Protein AF-A0A7S3FL44-F1 (afdb_monomer_lite)

Radius of gyration: 15.48 Å; chains: 1; bounding box: 36×47×41 Å

Organism: NCBI:txid1461544

pLDDT: mean 87.3, std 10.07, range [41.44, 96.25]

Structure (mmCIF, N/CA/C/O backbone):
data_AF-A0A7S3FL44-F1
#
_entry.id   AF-A0A7S3FL44-F1
#
loop_
_atom_site.group_PDB
_atom_site.id
_atom_site.type_symbol
_atom_site.label_atom_id
_atom_site.label_alt_id
_atom_site.label_comp_id
_atom_site.label_asym_id
_atom_site.label_entity_id
_atom_site.label_seq_id
_atom_site.pdbx_PDB_ins_code
_atom_site.Cartn_x
_atom_site.Cartn_y
_atom_site.Cartn_z
_atom_site.occupancy
_atom_site.B_iso_or_equiv
_atom_site.auth_seq_id
_atom_site.auth_comp_id
_atom_site.auth_asym_id
_atom_site.auth_atom_id
_atom_site.pdbx_PDB_model_num
ATOM 1 N N . GLY A 1 1 ? 0.516 -35.952 -2.192 1.00 41.44 1 GLY A N 1
ATOM 2 C CA . GLY A 1 1 ? 1.419 -35.165 -1.335 1.00 41.44 1 GLY A CA 1
ATOM 3 C C . GLY A 1 1 ? 1.086 -33.709 -1.530 1.00 41.44 1 GLY A C 1
ATOM 4 O O . GLY A 1 1 ? 1.246 -33.225 -2.640 1.00 41.44 1 GLY A O 1
ATOM 5 N N . GLY A 1 2 ? 0.513 -33.056 -0.520 1.00 51.16 2 GLY A N 1
ATOM 6 C CA . GLY A 1 2 ? 0.106 -31.654 -0.616 1.00 51.16 2 GLY A CA 1
ATOM 7 C C . GLY A 1 2 ? 1.324 -30.748 -0.503 1.00 51.16 2 GLY A C 1
ATOM 8 O O . GLY A 1 2 ? 1.844 -30.567 0.592 1.00 51.16 2 GLY A O 1
ATOM 9 N N . GLY A 1 3 ? 1.800 -30.218 -1.628 1.00 62.91 3 GLY A N 1
ATOM 10 C CA . GLY A 1 3 ? 2.783 -29.141 -1.615 1.00 62.91 3 GLY A CA 1
ATOM 11 C C . GLY A 1 3 ? 2.121 -27.881 -1.068 1.00 62.91 3 GLY A C 1
ATOM 12 O O . GLY A 1 3 ? 1.177 -27.376 -1.671 1.00 62.91 3 GLY A O 1
ATOM 13 N N . GLY A 1 4 ? 2.571 -27.403 0.091 1.00 73.81 4 GLY A N 1
ATOM 14 C CA . GLY A 1 4 ? 2.187 -26.080 0.576 1.00 73.81 4 GLY A CA 1
ATOM 15 C C . GLY A 1 4 ? 2.690 -24.997 -0.382 1.00 73.81 4 GLY A C 1
ATOM 16 O O . GLY A 1 4 ? 3.753 -25.141 -0.983 1.00 73.81 4 GLY A O 1
ATOM 17 N N . ILE A 1 5 ? 1.926 -23.916 -0.534 1.00 78.69 5 ILE A N 1
ATOM 18 C CA . ILE A 1 5 ? 2.357 -22.737 -1.291 1.00 78.69 5 ILE A CA 1
ATOM 19 C C . ILE A 1 5 ? 3.152 -21.841 -0.336 1.00 78.69 5 ILE A C 1
ATOM 21 O O . ILE A 1 5 ? 2.605 -21.353 0.653 1.00 78.69 5 ILE A O 1
ATOM 25 N N . LEU A 1 6 ? 4.437 -21.624 -0.625 1.00 80.44 6 LEU A N 1
ATOM 26 C CA . LEU A 1 6 ? 5.259 -20.644 0.083 1.00 80.44 6 LEU A CA 1
ATOM 27 C C . LEU A 1 6 ? 4.940 -19.243 -0.456 1.00 80.44 6 LEU A C 1
ATOM 29 O O . LEU A 1 6 ? 5.152 -18.972 -1.634 1.00 80.44 6 LEU A O 1
ATOM 33 N N . LEU A 1 7 ? 4.442 -18.355 0.406 1.00 73.06 7 LEU A N 1
ATOM 34 C CA . LEU A 1 7 ? 4.048 -16.983 0.042 1.00 73.06 7 LEU A CA 1
ATOM 35 C C . LEU A 1 7 ? 5.205 -15.966 0.113 1.00 73.06 7 LEU A C 1
ATOM 37 O O . LEU A 1 7 ? 4.992 -14.780 -0.125 1.00 73.06 7 LEU A O 1
ATOM 41 N N . GLY A 1 8 ? 6.420 -16.429 0.417 1.00 78.00 8 GLY A N 1
ATOM 42 C CA . GLY A 1 8 ? 7.607 -15.594 0.613 1.00 78.00 8 GLY A CA 1
ATOM 43 C C . GLY A 1 8 ? 7.830 -15.187 2.073 1.00 78.00 8 GLY A C 1
ATOM 44 O O . GLY A 1 8 ? 7.075 -15.568 2.969 1.00 78.00 8 GLY A O 1
ATOM 45 N N . PHE A 1 9 ? 8.904 -14.437 2.306 1.00 85.75 9 PHE A N 1
ATOM 46 C CA . PHE A 1 9 ? 9.323 -13.923 3.610 1.00 85.75 9 PHE A CA 1
ATOM 47 C C . PHE A 1 9 ? 9.792 -12.471 3.470 1.00 85.75 9 PHE A C 1
ATOM 49 O O . PHE A 1 9 ? 10.110 -12.017 2.373 1.00 85.75 9 PHE A O 1
ATOM 56 N N . SER A 1 10 ? 9.765 -11.722 4.572 1.00 89.06 10 SER A N 1
ATOM 57 C CA . SER A 1 10 ? 10.237 -10.336 4.575 1.00 89.06 10 SER A CA 1
ATOM 58 C C . SER A 1 10 ? 11.758 -10.305 4.643 1.00 89.06 10 SER A C 1
ATOM 60 O O . SER A 1 10 ? 12.349 -10.987 5.477 1.00 89.06 10 SER A O 1
ATOM 62 N N . GLU A 1 11 ? 12.364 -9.452 3.827 1.00 90.62 11 GLU A N 1
ATOM 63 C CA . GLU A 1 11 ? 13.803 -9.201 3.799 1.00 90.62 11 GLU A CA 1
ATOM 64 C C . GLU A 1 11 ? 14.065 -7.695 3.888 1.00 90.62 11 GLU A C 1
ATOM 66 O O . GLU A 1 11 ? 13.213 -6.877 3.521 1.00 90.62 11 GLU A O 1
ATOM 71 N N . GLU A 1 12 ? 15.240 -7.319 4.388 1.00 93.38 12 GLU A N 1
ATOM 72 C CA . GLU A 1 12 ? 15.691 -5.932 4.314 1.00 93.38 12 GLU A CA 1
ATOM 73 C C . GLU A 1 12 ? 16.129 -5.601 2.881 1.00 93.38 12 GLU A C 1
ATOM 75 O O . GLU A 1 12 ? 16.772 -6.423 2.225 1.00 93.38 12 GLU A O 1
ATOM 80 N N . PRO A 1 13 ? 15.810 -4.402 2.364 1.00 93.81 13 PRO A N 1
ATOM 81 C CA . PRO A 1 13 ? 16.255 -4.021 1.036 1.00 93.81 13 PRO A CA 1
ATOM 82 C C . PRO A 1 13 ? 17.772 -3.815 1.031 1.00 93.81 13 PRO A C 1
ATOM 84 O O . PRO A 1 13 ? 18.309 -3.126 1.896 1.00 93.81 13 PRO A O 1
ATOM 87 N N . GLU A 1 14 ? 18.448 -4.284 -0.018 1.00 94.25 14 GLU A N 1
ATOM 88 C CA . GLU A 1 14 ? 19.888 -4.054 -0.229 1.00 94.25 14 GLU A CA 1
ATOM 89 C C . GLU A 1 14 ? 20.276 -2.563 -0.162 1.00 94.25 14 GLU A C 1
ATOM 91 O O . GLU A 1 14 ? 21.394 -2.203 0.200 1.00 94.25 14 GLU A O 1
ATOM 96 N N . ALA A 1 15 ? 19.350 -1.677 -0.544 1.00 96.25 15 ALA A N 1
ATOM 97 C CA . ALA A 1 15 ? 19.485 -0.235 -0.405 1.00 96.25 15 ALA A CA 1
ATOM 98 C C . ALA A 1 15 ? 18.113 0.467 -0.407 1.00 96.25 15 ALA A C 1
ATOM 100 O O . ALA A 1 15 ? 17.214 0.046 -1.142 1.00 96.25 15 ALA A O 1
ATOM 101 N N . PRO A 1 16 ? 17.962 1.621 0.277 1.00 94.81 16 PRO A N 1
ATOM 102 C CA . PRO A 1 16 ? 16.693 2.357 0.335 1.00 94.81 16 PRO A CA 1
ATOM 103 C C . PRO A 1 16 ? 16.110 2.746 -1.031 1.00 94.81 16 PRO A C 1
ATOM 105 O O . PRO A 1 16 ? 14.893 2.826 -1.185 1.00 94.81 16 PRO A O 1
ATOM 108 N N . ARG A 1 17 ? 16.963 2.957 -2.046 1.00 95.75 17 ARG A N 1
ATOM 109 C CA . ARG A 1 17 ? 16.529 3.303 -3.411 1.00 95.75 17 ARG A CA 1
ATOM 110 C C . ARG A 1 17 ? 15.614 2.243 -4.029 1.00 95.75 17 ARG A C 1
ATOM 112 O O . ARG A 1 17 ? 14.738 2.599 -4.806 1.00 95.75 17 ARG A O 1
ATOM 119 N N . PHE A 1 18 ? 15.769 0.970 -3.656 1.00 95.50 18 PHE A N 1
ATOM 120 C CA . PHE A 1 18 ? 14.932 -0.113 -4.173 1.00 95.50 18 PHE A CA 1
ATOM 121 C C . PHE A 1 18 ? 13.488 -0.045 -3.663 1.00 95.50 18 PHE A C 1
ATOM 123 O O . PHE A 1 18 ? 12.614 -0.696 -4.220 1.00 95.50 18 PHE A O 1
ATOM 130 N N . LEU A 1 19 ? 13.202 0.794 -2.662 1.00 95.50 19 LEU A N 1
ATOM 131 C CA . LEU A 1 19 ? 11.843 1.062 -2.190 1.00 95.50 19 LEU A CA 1
ATOM 132 C C . LEU A 1 19 ? 11.122 2.164 -2.990 1.00 95.50 19 LEU A C 1
ATOM 134 O O . LEU A 1 19 ? 9.965 2.473 -2.686 1.00 95.50 19 LEU A O 1
ATOM 138 N N . LEU A 1 20 ? 11.778 2.769 -3.988 1.00 95.44 20 LEU A N 1
ATOM 139 C CA . LEU A 1 20 ? 11.188 3.797 -4.848 1.00 95.44 20 LEU A CA 1
ATOM 140 C C . LEU A 1 20 ? 10.266 3.179 -5.908 1.00 95.44 20 LEU A C 1
ATOM 142 O O . LEU A 1 20 ? 10.497 2.078 -6.400 1.00 95.44 20 LEU A O 1
ATOM 146 N N . ARG A 1 21 ? 9.239 3.934 -6.319 1.00 93.88 21 ARG A N 1
ATOM 147 C CA . ARG A 1 21 ? 8.172 3.456 -7.222 1.00 93.88 21 ARG A CA 1
ATOM 148 C C . ARG A 1 21 ? 8.659 2.833 -8.537 1.00 93.88 21 ARG A C 1
ATOM 150 O O . ARG A 1 21 ? 8.046 1.890 -9.015 1.00 93.88 21 ARG A O 1
ATOM 157 N N . HIS A 1 22 ? 9.753 3.341 -9.107 1.00 93.06 22 HIS A N 1
ATOM 158 C CA . HIS A 1 22 ? 10.283 2.885 -10.398 1.00 93.06 22 HIS A CA 1
ATOM 159 C C . HIS A 1 22 ? 11.040 1.550 -10.314 1.00 93.06 22 HIS A C 1
ATOM 161 O O . HIS A 1 22 ? 11.411 1.006 -11.346 1.00 93.06 22 HIS A O 1
ATOM 167 N N . PHE A 1 23 ? 11.244 1.019 -9.103 1.00 94.62 23 PHE A N 1
ATOM 168 C CA . PHE A 1 23 ? 11.758 -0.334 -8.868 1.00 94.62 23 PHE A CA 1
ATOM 169 C C . PHE A 1 23 ? 10.651 -1.352 -8.557 1.00 94.62 23 PHE A C 1
ATOM 171 O O . PHE A 1 23 ? 10.957 -2.505 -8.282 1.00 94.62 23 PHE A O 1
ATOM 178 N N . PHE A 1 24 ? 9.376 -0.942 -8.596 1.00 93.81 24 PHE A N 1
ATOM 179 C CA . PHE A 1 24 ? 8.209 -1.802 -8.358 1.00 93.81 24 PHE A CA 1
ATOM 180 C C . PHE A 1 24 ? 8.330 -2.709 -7.110 1.00 93.81 24 PHE A C 1
ATOM 182 O O . PHE A 1 24 ? 8.212 -3.930 -7.218 1.00 93.81 24 PHE A O 1
ATOM 189 N N . PRO A 1 25 ? 8.578 -2.149 -5.910 1.00 95.38 25 PRO A N 1
ATOM 190 C CA . PRO A 1 25 ? 8.905 -2.968 -4.752 1.00 95.38 25 PRO A CA 1
ATOM 191 C C . PRO A 1 25 ? 7.682 -3.683 -4.183 1.00 95.38 25 PRO A C 1
ATOM 193 O O . PRO A 1 25 ? 6.629 -3.067 -4.010 1.00 95.38 25 PRO A O 1
ATOM 196 N N . SER A 1 26 ? 7.864 -4.926 -3.748 1.00 94.94 26 SER A N 1
ATOM 197 C CA . SER A 1 26 ? 7.020 -5.537 -2.715 1.00 94.94 26 SER A CA 1
ATOM 198 C C . SER A 1 26 ? 7.603 -5.186 -1.345 1.00 94.94 26 SER A C 1
ATOM 200 O O . SER A 1 26 ? 8.802 -5.355 -1.140 1.00 94.94 26 SER A O 1
ATOM 202 N N . LYS A 1 27 ? 6.798 -4.654 -0.415 1.00 95.38 27 LYS A N 1
ATOM 203 C CA . LYS A 1 27 ? 7.280 -4.273 0.928 1.00 95.38 27 LYS A CA 1
ATOM 204 C C . LYS A 1 27 ? 6.171 -4.238 1.973 1.00 95.38 27 LYS A C 1
ATOM 206 O O . LYS A 1 27 ? 5.000 -4.079 1.636 1.00 95.38 27 LYS A O 1
ATOM 211 N N . ILE A 1 28 ? 6.575 -4.294 3.238 1.00 95.50 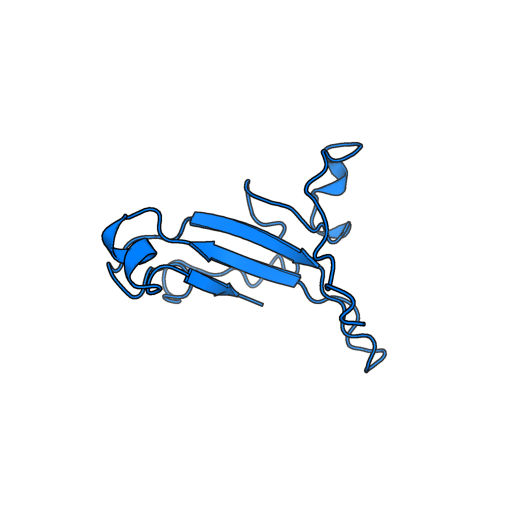28 ILE A N 1
ATOM 212 C CA . ILE A 1 28 ? 5.711 -4.155 4.412 1.00 95.50 28 ILE A CA 1
ATOM 213 C C . ILE A 1 28 ? 5.975 -2.786 5.053 1.00 95.50 28 ILE A C 1
ATOM 215 O O . ILE A 1 28 ? 7.124 -2.398 5.250 1.00 95.50 28 ILE A O 1
ATOM 219 N N . GLY A 1 29 ? 4.911 -2.054 5.377 1.00 94.31 29 GLY A N 1
ATOM 220 C CA . GLY A 1 29 ? 4.964 -0.781 6.090 1.00 94.31 29 GLY A CA 1
ATOM 221 C C . GLY A 1 29 ? 5.613 0.388 5.334 1.00 94.31 29 GLY A C 1
ATOM 222 O O . GLY A 1 29 ? 5.951 0.328 4.148 1.00 94.31 29 GLY A O 1
ATOM 223 N N . GLY A 1 30 ? 5.766 1.505 6.049 1.00 94.06 30 GLY A N 1
ATOM 224 C CA . GLY A 1 30 ? 6.236 2.774 5.491 1.00 94.06 30 GLY A CA 1
ATOM 225 C C . GLY A 1 30 ? 5.168 3.490 4.657 1.00 94.06 30 GLY A C 1
ATOM 226 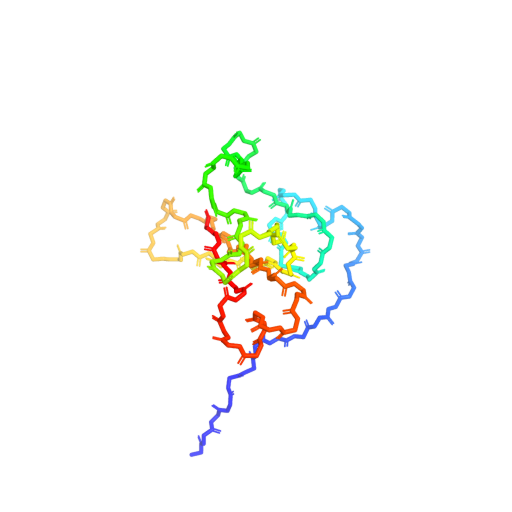O O . GLY A 1 30 ? 3.974 3.327 4.885 1.00 94.06 30 GLY A O 1
ATOM 227 N N . GLN A 1 31 ? 5.599 4.315 3.701 1.00 93.56 31 GLN A N 1
ATOM 228 C CA . GLN A 1 31 ? 4.697 4.985 2.756 1.00 93.56 31 GLN A CA 1
ATOM 229 C C . GLN A 1 31 ? 4.541 4.157 1.472 1.00 93.56 31 GLN A C 1
ATOM 231 O O . GLN A 1 31 ? 5.548 3.612 1.005 1.00 93.56 31 GLN A O 1
ATOM 236 N N . PRO A 1 32 ? 3.349 4.082 0.857 1.00 95.06 32 PRO A N 1
ATOM 237 C CA . PRO A 1 32 ? 3.163 3.396 -0.420 1.00 95.06 32 PRO A CA 1
ATOM 238 C C . PRO A 1 32 ? 4.091 3.952 -1.510 1.00 95.06 32 PRO A C 1
ATOM 240 O O . PRO A 1 32 ? 4.244 5.165 -1.664 1.00 95.06 32 PRO A O 1
ATOM 243 N N . ALA A 1 33 ? 4.695 3.069 -2.303 1.00 95.75 33 ALA A N 1
ATOM 244 C CA . ALA A 1 33 ? 5.374 3.440 -3.539 1.00 95.75 33 ALA A CA 1
ATOM 245 C C . ALA A 1 33 ? 4.343 3.418 -4.679 1.00 95.75 33 ALA A C 1
ATOM 247 O O . ALA A 1 33 ? 4.173 2.407 -5.364 1.00 95.75 33 ALA A O 1
ATOM 248 N N . TRP A 1 34 ? 3.600 4.516 -4.827 1.00 94.44 34 TRP A N 1
ATOM 249 C CA . TRP A 1 34 ? 2.516 4.630 -5.805 1.00 94.44 34 TRP A CA 1
ATOM 250 C C . TRP A 1 34 ? 3.009 4.438 -7.241 1.00 94.44 34 TRP A C 1
ATOM 252 O O . TRP A 1 34 ? 3.927 5.131 -7.686 1.00 94.44 34 TRP A O 1
ATOM 262 N N . LEU A 1 35 ? 2.393 3.487 -7.946 1.00 91.94 35 LEU A N 1
ATOM 263 C CA . LEU A 1 35 ? 2.700 3.149 -9.331 1.00 91.94 35 LEU A CA 1
ATOM 264 C C . LEU A 1 35 ? 2.305 4.302 -10.258 1.00 91.94 35 LEU A C 1
ATOM 266 O O . LEU A 1 35 ? 3.113 4.737 -11.075 1.00 91.94 35 LEU A O 1
ATOM 270 N N . ASP A 1 36 ? 1.092 4.829 -10.075 1.00 89.56 36 ASP A N 1
ATOM 271 C CA . ASP A 1 36 ? 0.628 6.067 -10.694 1.00 89.56 36 ASP A CA 1
ATOM 272 C C . ASP A 1 36 ? 0.819 7.227 -9.705 1.00 89.56 36 ASP A C 1
ATOM 274 O O . ASP A 1 36 ? 0.163 7.262 -8.663 1.00 89.56 36 ASP A O 1
ATOM 278 N N . PRO A 1 37 ? 1.723 8.177 -9.983 1.00 86.94 37 PRO A N 1
ATOM 279 C CA . PRO A 1 37 ? 1.991 9.268 -9.059 1.00 86.94 37 PRO A CA 1
ATOM 280 C C . PRO A 1 37 ? 1.031 10.451 -9.186 1.00 86.94 37 PRO A C 1
ATOM 282 O O . PRO A 1 37 ? 1.179 11.418 -8.445 1.00 86.94 37 PRO A O 1
ATOM 285 N N . ILE A 1 38 ? 0.105 10.407 -10.143 1.00 88.50 38 ILE A N 1
ATOM 286 C CA . ILE A 1 38 ? -0.861 11.471 -10.415 1.00 88.50 38 ILE A CA 1
ATOM 287 C C . ILE A 1 38 ? -2.193 11.119 -9.756 1.00 88.50 38 ILE A C 1
ATOM 289 O O . ILE A 1 38 ? -2.780 11.941 -9.057 1.00 88.50 38 ILE A O 1
ATOM 293 N N . ARG A 1 39 ? -2.667 9.885 -9.952 1.00 85.75 39 ARG A N 1
ATOM 294 C CA . ARG A 1 39 ? -3.958 9.411 -9.431 1.00 85.75 39 ARG A CA 1
ATOM 295 C C . ARG A 1 39 ? -3.797 8.760 -8.062 1.00 85.75 39 ARG A C 1
ATOM 297 O O . ARG A 1 39 ? -3.877 7.543 -7.924 1.00 85.75 39 ARG A O 1
ATOM 304 N N . LEU A 1 40 ? -3.547 9.587 -7.053 1.00 88.62 40 LEU A N 1
ATOM 305 C CA . LEU A 1 40 ? -3.427 9.134 -5.670 1.00 88.62 40 LEU A CA 1
ATOM 306 C C . LEU A 1 40 ? -4.807 9.011 -5.006 1.00 88.62 40 LEU A C 1
ATOM 308 O O . LEU A 1 40 ? -5.658 9.868 -5.249 1.00 88.62 40 LEU A O 1
ATOM 312 N N . PRO A 1 41 ? -5.029 8.010 -4.133 1.00 85.81 41 PRO A N 1
ATOM 313 C CA . PRO A 1 41 ? -6.243 7.944 -3.328 1.00 85.81 41 PRO A CA 1
ATOM 314 C C . PRO A 1 41 ? -6.349 9.181 -2.441 1.00 85.81 41 PRO A C 1
ATOM 316 O O . PRO A 1 41 ? -5.417 9.505 -1.698 1.00 85.81 41 PRO A O 1
ATOM 319 N N . THR A 1 42 ? -7.486 9.860 -2.498 1.00 78.44 42 THR A N 1
ATOM 320 C CA . THR A 1 42 ? -7.761 11.011 -1.643 1.00 78.44 42 THR A CA 1
ATOM 321 C C . THR A 1 42 ? -8.617 10.601 -0.447 1.00 78.44 42 THR A C 1
ATOM 323 O O . THR A 1 42 ? -9.255 9.547 -0.425 1.00 78.44 42 THR A O 1
ATOM 326 N N . ASN A 1 43 ? -8.661 11.456 0.576 1.00 69.69 43 ASN A N 1
ATOM 327 C CA . ASN A 1 43 ? -9.535 11.245 1.735 1.00 69.69 43 ASN A CA 1
ATOM 328 C C . ASN A 1 43 ? -11.034 11.327 1.387 1.00 69.69 43 ASN A C 1
ATOM 330 O O . ASN A 1 43 ? -11.877 10.891 2.180 1.00 69.69 43 ASN A O 1
ATOM 334 N N . GLU A 1 44 ? -11.368 11.896 0.227 1.00 70.56 44 GLU A N 1
ATOM 335 C CA . GLU A 1 44 ? -12.739 12.039 -0.265 1.00 70.56 44 GLU A CA 1
ATOM 336 C C . GLU A 1 44 ? -13.264 10.729 -0.855 1.00 70.56 44 GLU A C 1
ATOM 338 O O . GLU A 1 44 ? -14.442 10.416 -0.705 1.00 70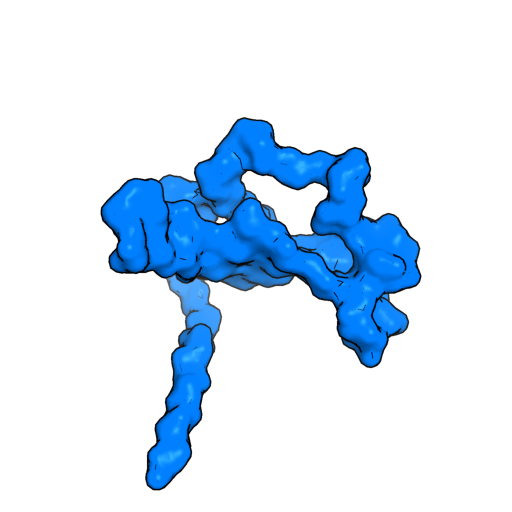.56 44 GLU A O 1
ATOM 343 N N . ASP A 1 45 ? -12.379 9.896 -1.405 1.00 73.81 45 ASP A N 1
ATOM 344 C CA . ASP A 1 45 ? -12.765 8.695 -2.145 1.00 73.81 45 ASP A CA 1
ATOM 345 C C . ASP A 1 45 ? -13.281 7.544 -1.259 1.00 73.81 45 ASP A C 1
ATOM 347 O O . ASP A 1 45 ? -13.582 6.466 -1.765 1.00 73.81 45 ASP A O 1
ATOM 351 N N . ASN A 1 46 ? -13.339 7.720 0.070 1.00 80.00 46 ASN A N 1
ATOM 352 C CA . ASN A 1 46 ? -13.627 6.695 1.093 1.00 80.00 46 ASN A CA 1
ATOM 353 C C . ASN A 1 46 ? -12.728 5.436 1.049 1.00 80.00 46 ASN A C 1
ATOM 355 O O . ASN A 1 46 ? -12.776 4.628 1.972 1.00 80.00 46 ASN A O 1
ATOM 359 N N . GLN A 1 47 ? -11.851 5.306 0.050 1.00 83.44 47 GLN A N 1
ATOM 360 C CA . GLN A 1 47 ? -10.883 4.223 -0.151 1.00 83.44 47 GLN A CA 1
ATOM 361 C C . GLN A 1 47 ? -9.839 4.128 0.973 1.00 83.44 47 GLN A C 1
ATOM 363 O O . GLN A 1 47 ? -9.212 3.089 1.160 1.00 83.44 47 GLN A O 1
ATOM 368 N N . THR A 1 48 ? -9.661 5.207 1.737 1.00 85.00 48 THR A N 1
ATOM 369 C CA . THR A 1 48 ? -8.727 5.296 2.867 1.00 85.00 48 THR A CA 1
ATOM 370 C C . THR A 1 48 ? -9.429 5.243 4.228 1.00 85.00 48 THR A C 1
ATOM 372 O O . THR A 1 48 ? -8.784 5.465 5.255 1.00 85.00 48 THR A O 1
ATOM 375 N N . LYS A 1 49 ? -10.737 4.943 4.268 1.00 90.75 49 LYS A N 1
ATOM 376 C CA . LYS A 1 49 ? -11.530 4.864 5.504 1.00 90.75 49 LYS A CA 1
ATOM 377 C C . LYS A 1 49 ? -11.968 3.436 5.802 1.00 90.75 49 LYS A C 1
ATOM 379 O O . LYS A 1 49 ? -12.394 2.688 4.931 1.00 90.75 49 LYS A O 1
ATOM 384 N N . CYS A 1 50 ? -11.912 3.075 7.076 1.00 92.12 50 CYS A N 1
ATOM 385 C CA . CYS A 1 50 ? -12.374 1.793 7.579 1.00 92.12 50 CYS A CA 1
ATOM 386 C C . CYS A 1 50 ? -13.899 1.690 7.481 1.00 92.12 50 CYS A C 1
ATOM 388 O O . CYS A 1 50 ? -14.608 2.515 8.057 1.00 92.12 50 CYS A O 1
ATOM 390 N N . CYS A 1 51 ? -14.412 0.634 6.848 1.00 87.62 51 CYS A N 1
ATOM 391 C CA . CYS A 1 51 ? -15.853 0.382 6.767 1.00 87.62 51 CYS A CA 1
ATOM 392 C C . CYS A 1 51 ? -16.495 0.145 8.143 1.00 87.62 51 CYS A C 1
ATOM 394 O O . CYS A 1 51 ? -17.673 0.431 8.329 1.00 87.62 51 CYS A O 1
ATOM 396 N N . GLY A 1 52 ? -15.731 -0.372 9.112 1.00 90.62 52 GLY A N 1
ATOM 397 C CA . GLY A 1 52 ? -16.230 -0.657 10.458 1.00 90.62 52 GLY A CA 1
ATOM 398 C C . GLY A 1 52 ? -16.378 0.579 11.351 1.00 90.62 52 GLY A C 1
ATOM 399 O O . GLY A 1 52 ? -17.388 0.719 12.032 1.00 90.62 52 GLY A O 1
ATOM 400 N N . CYS A 1 53 ? -15.377 1.467 11.376 1.00 93.06 53 CYS A N 1
ATOM 401 C CA . CYS A 1 53 ? -15.358 2.610 12.304 1.00 93.06 53 CYS A CA 1
ATOM 402 C C . CYS A 1 53 ? -15.292 3.994 11.641 1.00 93.06 53 CYS A C 1
ATOM 404 O O . CYS A 1 53 ? -15.226 4.991 12.357 1.00 93.06 53 CYS A O 1
ATOM 406 N N . GLY A 1 54 ? -15.219 4.073 10.309 1.00 91.50 54 GLY A N 1
ATOM 407 C CA . GLY A 1 54 ? -15.082 5.320 9.545 1.00 91.50 54 GLY A CA 1
ATOM 408 C C . GLY A 1 54 ? -13.728 6.031 9.676 1.00 91.50 54 GLY A C 1
ATOM 409 O O . GLY A 1 54 ? -13.494 7.022 8.989 1.00 91.50 54 GLY A O 1
ATOM 410 N N . GLY A 1 55 ? -12.835 5.550 10.548 1.00 92.12 55 GLY A N 1
ATOM 411 C CA . GLY A 1 55 ? -11.509 6.130 10.770 1.00 92.12 55 GLY A CA 1
ATOM 412 C C . GLY A 1 55 ? -10.518 5.838 9.635 1.00 92.12 55 GLY A C 1
ATOM 413 O O . GLY A 1 55 ? -10.785 4.968 8.806 1.00 92.12 55 GLY A O 1
ATOM 414 N N . PRO A 1 56 ? -9.363 6.526 9.603 1.00 91.81 56 PRO A N 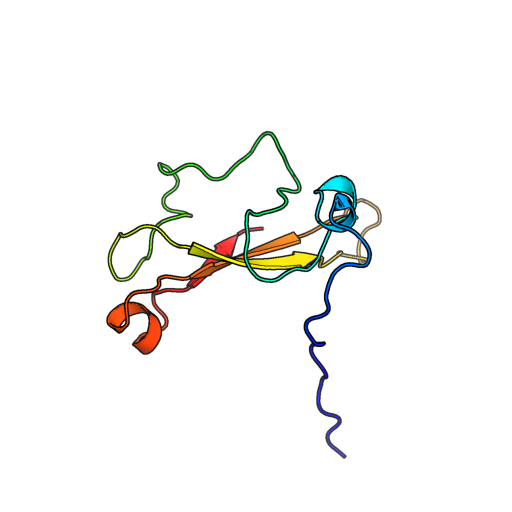1
ATOM 415 C CA . PRO A 1 56 ? -8.354 6.320 8.571 1.00 91.81 56 PRO A CA 1
ATOM 416 C C . PRO A 1 56 ? -7.735 4.921 8.659 1.00 91.81 56 PRO A C 1
ATOM 418 O O . PRO A 1 56 ? -7.540 4.373 9.748 1.00 91.81 56 PRO A O 1
ATOM 421 N N . LEU A 1 57 ? -7.402 4.357 7.504 1.00 92.81 57 LEU A N 1
ATOM 422 C CA . LEU A 1 57 ? -6.628 3.127 7.398 1.00 92.81 57 LEU A CA 1
ATOM 423 C C . LEU A 1 57 ? -5.125 3.432 7.364 1.00 92.81 57 LEU A C 1
ATOM 425 O O . LEU A 1 57 ? -4.687 4.447 6.824 1.00 92.81 57 LEU A O 1
ATOM 429 N N . SER A 1 58 ? -4.320 2.530 7.916 1.00 93.81 58 SER A N 1
ATOM 430 C CA . SER A 1 58 ? -2.859 2.565 7.852 1.00 93.81 58 SER A CA 1
ATOM 431 C C . SER A 1 58 ? -2.351 1.664 6.733 1.00 93.81 58 SER A C 1
ATOM 433 O O . SER A 1 58 ? -2.891 0.581 6.510 1.00 93.81 58 SER A O 1
ATOM 435 N N . PHE A 1 59 ? -1.301 2.090 6.032 1.00 95.19 59 PHE A N 1
ATOM 436 C CA . PHE A 1 59 ? -0.649 1.245 5.035 1.00 95.19 59 PHE A CA 1
ATOM 437 C C . PHE A 1 59 ? -0.002 0.032 5.708 1.00 95.19 59 PHE A C 1
ATOM 439 O O . PHE A 1 59 ? 0.805 0.185 6.625 1.00 95.19 59 PHE A O 1
ATOM 446 N N . LEU A 1 60 ? -0.362 -1.166 5.250 1.00 94.94 60 LEU A N 1
ATOM 447 C CA . LEU A 1 60 ? 0.164 -2.420 5.776 1.00 94.94 60 LEU A CA 1
ATOM 448 C C . LEU A 1 60 ? 1.281 -2.959 4.889 1.00 94.94 60 LEU A C 1
ATOM 450 O O . LEU A 1 60 ? 2.373 -3.230 5.377 1.00 94.94 60 LEU A O 1
ATOM 454 N N . LEU A 1 61 ? 1.011 -3.138 3.596 1.00 95.25 61 LEU A N 1
ATOM 455 C CA . LEU A 1 61 ? 1.976 -3.684 2.646 1.00 95.25 61 LEU A CA 1
ATOM 456 C C . LEU A 1 61 ? 1.591 -3.345 1.207 1.00 95.25 61 LEU A C 1
ATOM 458 O O . LEU A 1 61 ? 0.438 -3.027 0.914 1.00 95.25 61 LEU A O 1
ATOM 462 N N . GLN A 1 62 ? 2.551 -3.467 0.299 1.00 95.69 62 GLN A N 1
ATOM 463 C CA . GLN A 1 62 ? 2.311 -3.477 -1.140 1.00 95.69 62 GLN A CA 1
ATOM 464 C C . GLN A 1 62 ? 2.955 -4.709 -1.771 1.00 95.69 62 GLN A C 1
ATOM 466 O O . GLN A 1 62 ? 4.034 -5.135 -1.352 1.00 95.69 62 GLN A O 1
ATOM 471 N N . LEU A 1 63 ? 2.309 -5.241 -2.803 1.00 94.00 63 LEU A N 1
ATOM 472 C CA . LEU A 1 63 ? 2.769 -6.404 -3.553 1.00 94.00 63 LEU A CA 1
ATOM 473 C C . LEU A 1 63 ? 2.841 -6.054 -5.030 1.00 94.00 63 LEU A C 1
ATOM 475 O O . LEU A 1 63 ? 1.828 -5.696 -5.633 1.00 94.00 63 LEU A O 1
ATOM 479 N N . TYR A 1 64 ? 4.019 -6.199 -5.620 1.00 93.06 64 TYR A N 1
ATOM 480 C CA . TYR A 1 64 ? 4.155 -6.185 -7.065 1.00 93.06 64 TYR A CA 1
ATOM 481 C C . TYR A 1 64 ? 3.628 -7.507 -7.636 1.00 93.06 64 TYR A C 1
ATOM 483 O O . TYR A 1 64 ? 4.060 -8.592 -7.251 1.00 93.06 64 TYR A O 1
ATOM 491 N N . CYS A 1 65 ? 2.634 -7.423 -8.515 1.00 90.12 65 CYS A N 1
ATOM 492 C CA . CYS A 1 65 ? 1.864 -8.557 -9.022 1.00 90.12 65 CYS A CA 1
ATOM 493 C C . CYS A 1 65 ? 1.655 -8.429 -10.539 1.00 90.12 65 CYS A C 1
ATOM 495 O O . CYS A 1 65 ? 0.508 -8.243 -10.960 1.00 90.12 65 CYS A O 1
ATOM 497 N N . PRO A 1 66 ? 2.704 -8.512 -11.374 1.00 87.50 66 PRO A N 1
ATOM 498 C CA . PRO A 1 66 ? 2.584 -8.334 -12.825 1.00 87.50 66 PRO A CA 1
ATOM 499 C C . PRO A 1 66 ? 1.538 -9.277 -13.449 1.00 87.50 66 PRO A C 1
ATOM 501 O O . PRO A 1 66 ? 1.274 -10.367 -12.931 1.00 87.50 66 PRO A O 1
ATOM 504 N N . ILE A 1 67 ? 0.896 -8.845 -14.542 1.00 83.25 67 ILE A N 1
ATOM 505 C CA . ILE A 1 67 ? -0.049 -9.673 -15.308 1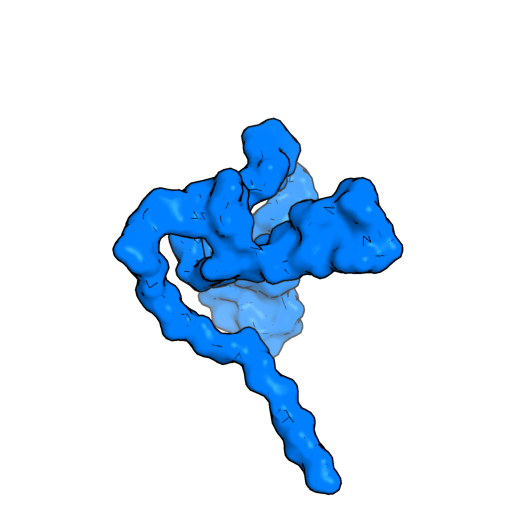.00 83.25 67 ILE A CA 1
ATOM 506 C C . ILE A 1 67 ? 0.619 -10.059 -16.624 1.00 83.25 67 ILE A C 1
ATOM 508 O O . ILE A 1 67 ? 0.562 -9.326 -17.601 1.00 83.25 67 ILE A O 1
ATOM 512 N N . ASN A 1 68 ? 1.168 -11.268 -16.679 1.00 77.75 68 ASN A N 1
ATOM 513 C CA . ASN A 1 68 ? 1.906 -11.745 -17.855 1.00 77.75 68 ASN A CA 1
ATOM 514 C C . ASN A 1 68 ? 0.994 -12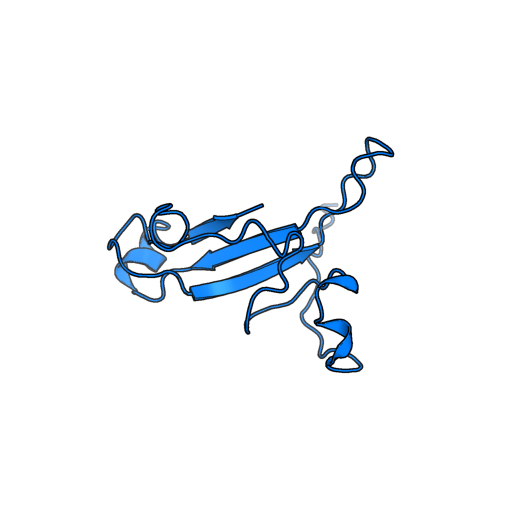.274 -18.985 1.00 77.75 68 ASN A C 1
ATOM 516 O O . ASN A 1 68 ? 1.471 -12.908 -19.915 1.00 77.75 68 ASN A O 1
ATOM 520 N N . LEU A 1 69 ? -0.327 -12.084 -18.879 1.00 75.75 69 LEU A N 1
ATOM 521 C CA . LEU A 1 69 ? -1.316 -12.627 -19.823 1.00 75.75 69 LEU A CA 1
ATOM 522 C C . LEU A 1 69 ? -1.543 -11.737 -21.056 1.00 75.75 69 LEU A C 1
ATOM 524 O O . LEU A 1 69 ? -2.155 -12.187 -22.022 1.00 75.75 69 LEU A O 1
ATOM 528 N N . LYS A 1 70 ? -1.117 -10.471 -21.009 1.00 71.88 70 LYS A N 1
ATOM 529 C CA . LYS A 1 70 ? -1.193 -9.518 -22.121 1.00 71.88 70 LYS A CA 1
ATOM 530 C C . LYS A 1 70 ? 0.055 -8.656 -22.095 1.00 71.88 70 LYS A C 1
ATOM 532 O O . LYS A 1 70 ? 0.354 -8.101 -21.039 1.00 71.88 70 LYS A O 1
ATOM 537 N N . ASP A 1 71 ? 0.707 -8.495 -23.241 1.00 68.19 71 ASP A N 1
ATOM 538 C CA . ASP A 1 71 ? 1.945 -7.717 -23.333 1.00 68.19 71 ASP A CA 1
ATOM 539 C C . ASP A 1 71 ? 1.750 -6.293 -22.804 1.00 68.19 71 ASP A C 1
ATOM 541 O O . ASP A 1 71 ? 2.558 -5.815 -22.037 1.00 68.19 71 ASP A O 1
ATOM 545 N N . GLU A 1 72 ? 0.608 -5.655 -23.054 1.00 70.56 72 GLU A N 1
ATOM 546 C CA . GLU A 1 72 ? 0.328 -4.287 -22.589 1.00 70.56 72 GLU A CA 1
ATOM 547 C C . GLU A 1 72 ? 0.096 -4.145 -21.063 1.00 70.56 72 GLU A C 1
ATOM 549 O O . GLU A 1 72 ? -0.025 -3.033 -20.549 1.00 70.56 72 GLU A O 1
ATOM 554 N N . CYS A 1 73 ? 0.013 -5.246 -20.305 1.00 65.25 73 CYS A N 1
ATOM 555 C CA . CYS A 1 73 ? -0.335 -5.264 -18.876 1.00 65.25 73 CYS A CA 1
ATOM 556 C C . CYS A 1 73 ? 0.882 -5.484 -17.959 1.00 65.25 73 CYS A C 1
ATOM 558 O O . CYS A 1 73 ? 0.851 -6.321 -17.057 1.00 65.25 73 CYS A O 1
ATOM 560 N N . PHE A 1 74 ? 1.947 -4.711 -18.165 1.00 70.69 74 PHE A N 1
ATOM 561 C CA . PHE A 1 74 ? 3.245 -4.952 -17.527 1.00 70.69 74 PHE A CA 1
ATOM 562 C C . PHE A 1 74 ? 3.229 -4.847 -15.994 1.00 70.69 74 PHE A C 1
ATOM 564 O O . PHE A 1 74 ? 3.564 -5.805 -15.297 1.00 70.69 74 PHE A O 1
ATOM 571 N N . HIS A 1 75 ? 2.822 -3.696 -15.447 1.00 86.81 75 HIS A N 1
ATOM 572 C CA . HIS A 1 75 ? 2.957 -3.422 -14.017 1.00 86.81 75 HIS A CA 1
ATOM 573 C C . HIS A 1 75 ? 1.600 -3.339 -13.326 1.00 86.81 75 HIS A C 1
ATOM 575 O O . HIS A 1 75 ? 0.724 -2.559 -13.698 1.00 86.81 75 HIS A O 1
ATOM 581 N N . ARG A 1 76 ? 1.442 -4.139 -12.274 1.00 90.25 76 ARG A N 1
ATOM 582 C CA . ARG A 1 76 ? 0.321 -4.062 -11.342 1.00 90.25 76 ARG A CA 1
ATOM 583 C C . ARG A 1 76 ? 0.881 -4.175 -9.939 1.00 90.25 76 ARG A C 1
ATOM 585 O O . ARG A 1 76 ? 1.663 -5.082 -9.667 1.00 90.25 76 ARG A O 1
ATOM 592 N N . THR A 1 77 ? 0.424 -3.298 -9.062 1.00 93.31 77 THR A N 1
ATOM 593 C CA . THR A 1 77 ? 0.738 -3.340 -7.638 1.00 93.31 77 THR A CA 1
ATOM 594 C C . THR A 1 77 ? -0.572 -3.419 -6.871 1.00 93.31 77 THR A C 1
ATOM 596 O O . THR A 1 77 ? -1.562 -2.829 -7.282 1.00 93.31 77 THR A O 1
ATOM 599 N N . LEU A 1 78 ? -0.603 -4.189 -5.791 1.00 93.94 78 LEU A N 1
ATOM 600 C CA . LEU A 1 78 ? -1.697 -4.167 -4.827 1.00 93.94 78 LEU A CA 1
ATOM 601 C C . LEU A 1 78 ? -1.217 -3.437 -3.581 1.00 93.94 78 LEU A C 1
ATOM 603 O O . LEU A 1 78 ? -0.132 -3.735 -3.088 1.00 93.94 78 LEU A O 1
ATOM 607 N N . TYR A 1 79 ? -2.023 -2.519 -3.064 1.00 94.81 79 TYR A N 1
ATOM 608 C CA . TYR A 1 79 ? -1.761 -1.785 -1.832 1.00 94.81 79 TYR A CA 1
ATOM 609 C C . TYR A 1 79 ? -2.777 -2.216 -0.785 1.00 94.81 79 TYR A C 1
ATOM 611 O O . TYR A 1 79 ? -3.980 -2.070 -0.984 1.00 94.81 79 TYR A O 1
ATOM 619 N N . VAL A 1 80 ? -2.302 -2.753 0.330 1.00 94.56 80 VAL A N 1
ATOM 620 C CA . VAL A 1 80 ? -3.151 -3.240 1.413 1.00 94.56 80 VAL A CA 1
ATOM 621 C C . VAL A 1 80 ? -3.105 -2.244 2.557 1.00 94.56 80 VAL A C 1
ATOM 623 O O . VAL A 1 80 ? -2.036 -1.882 3.053 1.00 94.56 80 VAL A O 1
ATOM 626 N N . PHE A 1 81 ? -4.285 -1.833 2.995 1.00 94.44 81 PHE A N 1
ATOM 627 C CA . PHE A 1 81 ? -4.494 -0.923 4.105 1.00 94.44 81 PHE A CA 1
ATOM 628 C C . PHE A 1 81 ? -5.294 -1.623 5.198 1.00 94.44 81 PHE A C 1
ATOM 630 O O . PHE A 1 81 ? -6.168 -2.442 4.909 1.00 94.44 81 PHE A O 1
ATOM 637 N N . THR A 1 82 ? -4.996 -1.303 6.455 1.00 95.19 82 THR A N 1
ATOM 638 C CA . THR A 1 82 ? -5.653 -1.907 7.613 1.00 95.19 82 THR A CA 1
ATOM 639 C C . THR A 1 82 ? -6.014 -0.884 8.687 1.00 95.19 82 THR A C 1
ATOM 641 O O . THR A 1 82 ? -5.305 0.096 8.910 1.00 95.19 82 THR A O 1
ATOM 644 N N . CYS A 1 83 ? -7.124 -1.111 9.377 1.00 95.44 83 CYS A N 1
ATOM 645 C CA . CYS A 1 83 ? -7.514 -0.386 10.571 1.00 95.44 83 CYS A CA 1
ATOM 646 C C . CYS A 1 83 ? -6.787 -0.979 11.777 1.00 95.44 83 CYS A C 1
ATOM 648 O O . CYS A 1 83 ? -6.750 -2.192 11.949 1.00 95.44 83 CYS A O 1
ATOM 650 N N . THR A 1 84 ? -6.263 -0.130 12.653 1.00 92.75 84 THR A N 1
ATOM 651 C CA . THR A 1 84 ? -5.547 -0.563 13.862 1.00 92.75 84 THR A CA 1
ATOM 652 C C . THR A 1 84 ? -6.454 -0.732 15.082 1.00 92.75 84 THR A C 1
ATOM 654 O O . THR A 1 84 ? -5.987 -1.160 16.134 1.00 92.75 84 THR A O 1
ATOM 657 N N . LYS A 1 85 ? -7.754 -0.423 14.962 1.00 94.38 85 LYS A N 1
ATOM 658 C CA . LYS A 1 85 ? -8.722 -0.619 16.048 1.00 94.38 85 LYS A CA 1
ATOM 659 C C . LYS A 1 85 ? -9.076 -2.091 16.203 1.00 94.38 85 LYS A C 1
ATOM 661 O O . LYS A 1 85 ? -9.461 -2.758 15.238 1.00 94.38 85 LYS A O 1
ATOM 666 N N . GLU A 1 86 ? -9.019 -2.564 17.439 1.00 91.06 86 GLU A N 1
ATOM 667 C CA . GLU A 1 86 ? -9.251 -3.959 17.795 1.00 91.06 86 GLU A CA 1
ATOM 668 C C . GLU A 1 86 ? -10.621 -4.474 17.334 1.00 91.06 86 GLU A C 1
ATOM 670 O O . GLU A 1 86 ? -10.720 -5.578 16.793 1.00 91.06 86 GLU A O 1
ATOM 675 N N . GLU A 1 87 ? -11.681 -3.668 17.461 1.00 91.75 87 GLU A N 1
ATOM 676 C CA . GLU A 1 87 ? -13.026 -4.096 17.065 1.00 91.75 87 GLU A CA 1
ATOM 677 C C . GLU A 1 87 ? -13.140 -4.316 15.550 1.00 91.75 87 GLU A C 1
ATOM 679 O O . GLU A 1 87 ? -13.925 -5.153 15.103 1.00 91.75 87 GLU A O 1
ATOM 684 N N . CYS A 1 88 ? -12.356 -3.576 14.757 1.00 93.19 88 CYS A N 1
ATOM 685 C CA . CYS A 1 88 ? -12.345 -3.677 13.296 1.00 93.19 88 CYS A CA 1
ATOM 686 C C . CYS A 1 88 ? -11.523 -4.877 12.817 1.00 93.19 88 CYS A C 1
ATOM 688 O O . CYS A 1 88 ? -11.933 -5.561 11.876 1.00 93.19 88 CYS A O 1
ATOM 690 N N . LEU A 1 89 ? -10.398 -5.148 13.486 1.00 87.94 89 LEU A N 1
ATOM 691 C CA . LEU A 1 89 ? -9.541 -6.301 13.210 1.00 87.94 89 LEU A CA 1
ATOM 692 C C . LEU A 1 89 ? -10.263 -7.617 13.511 1.00 87.94 89 LEU A C 1
ATOM 694 O O . LEU A 1 89 ? -10.288 -8.508 12.670 1.00 87.94 89 LEU A O 1
ATOM 698 N N . ARG A 1 90 ? -10.932 -7.718 14.666 1.00 86.38 90 ARG A N 1
ATOM 699 C CA . ARG A 1 90 ? -11.645 -8.941 15.082 1.00 86.38 90 ARG A CA 1
ATOM 700 C C . ARG A 1 90 ? -12.829 -9.307 14.180 1.00 86.38 90 ARG A C 1
ATOM 702 O O . ARG A 1 90 ? -13.237 -10.463 14.159 1.00 86.38 90 ARG A O 1
ATOM 709 N N . LYS A 1 91 ? -13.402 -8.336 13.461 1.00 82.44 91 LYS A N 1
ATOM 710 C CA . LYS A 1 91 ? -14.593 -8.518 12.611 1.00 82.44 91 LYS A CA 1
ATOM 711 C C . LYS A 1 91 ? -14.281 -8.592 11.111 1.00 82.44 91 LYS A C 1
ATOM 713 O O . LYS A 1 91 ? -15.217 -8.634 10.321 1.00 82.44 91 LYS A O 1
ATOM 718 N N . ASN A 1 92 ? -13.005 -8.574 10.707 1.00 77.75 92 ASN A N 1
ATOM 719 C CA . ASN A 1 92 ? -12.581 -8.484 9.299 1.00 77.75 92 ASN A CA 1
ATOM 720 C C . ASN A 1 92 ? -13.192 -7.289 8.533 1.00 77.75 92 ASN A C 1
ATOM 722 O O . ASN A 1 92 ? -13.344 -7.332 7.317 1.00 77.75 92 ASN A O 1
ATOM 726 N N . LEU A 1 93 ? -13.522 -6.203 9.239 1.00 81.25 93 LEU A N 1
ATOM 727 C CA . LEU A 1 93 ? -14.076 -4.972 8.649 1.00 81.25 93 LEU A CA 1
ATOM 728 C C . LEU A 1 93 ? -12.999 -3.910 8.398 1.00 81.25 93 LEU A C 1
ATOM 730 O O . LEU A 1 93 ? -13.290 -2.825 7.896 1.00 81.25 93 LEU A O 1
ATOM 734 N N . GLY A 1 94 ? -11.770 -4.197 8.829 1.00 85.69 94 GLY A N 1
ATOM 735 C CA . GLY A 1 94 ? -10.673 -3.245 8.874 1.00 85.69 94 GLY A CA 1
ATOM 736 C C . GLY A 1 94 ? -9.725 -3.280 7.684 1.00 85.69 94 GLY A C 1
ATOM 737 O O . GLY A 1 94 ? -8.775 -2.521 7.732 1.00 85.69 94 GLY A O 1
ATOM 738 N N . VAL A 1 95 ? -9.913 -4.124 6.665 1.00 89.81 95 VAL A N 1
ATOM 739 C CA . VAL A 1 95 ? -8.938 -4.280 5.566 1.00 89.81 95 VAL A CA 1
ATOM 740 C C . VAL A 1 95 ? -9.505 -3.753 4.252 1.00 89.81 95 VAL A C 1
ATOM 742 O O . VAL A 1 95 ? -10.650 -4.025 3.902 1.00 89.81 95 VAL A O 1
ATOM 745 N N . THR A 1 96 ? -8.696 -3.014 3.498 1.00 91.69 96 THR A N 1
ATOM 746 C CA . THR A 1 96 ? -9.024 -2.547 2.144 1.00 91.69 96 THR A CA 1
ATOM 747 C C . THR A 1 96 ? -7.828 -2.755 1.229 1.00 91.69 96 THR A C 1
ATOM 749 O O . THR A 1 96 ? -6.682 -2.585 1.645 1.00 91.69 96 THR A O 1
ATOM 752 N N . VAL A 1 97 ? -8.094 -3.140 -0.019 1.00 92.00 97 VAL A N 1
ATOM 753 C CA . VAL A 1 97 ? -7.068 -3.347 -1.044 1.00 92.00 97 VAL A CA 1
ATOM 754 C C . VAL A 1 97 ? -7.322 -2.386 -2.192 1.00 92.00 97 VAL A C 1
ATOM 756 O O . VAL A 1 97 ? -8.402 -2.400 -2.779 1.00 92.00 97 VAL A O 1
ATOM 759 N N . LEU A 1 98 ? -6.318 -1.574 -2.511 1.00 91.56 98 LEU A N 1
ATOM 760 C CA . LEU A 1 98 ? -6.298 -0.710 -3.685 1.00 91.56 98 LEU A CA 1
ATOM 761 C C . LEU A 1 98 ? -5.399 -1.332 -4.755 1.00 91.56 98 LEU A C 1
ATOM 763 O O . LEU A 1 98 ? -4.456 -2.063 -4.439 1.00 91.56 98 LEU A O 1
ATOM 767 N N . ARG A 1 99 ? -5.706 -1.048 -6.017 1.00 87.88 99 ARG A N 1
ATOM 768 C CA . ARG A 1 99 ? -4.949 -1.501 -7.185 1.00 87.88 99 ARG A CA 1
ATOM 769 C C . ARG A 1 99 ? -4.373 -0.306 -7.928 1.00 87.88 99 ARG A C 1
ATOM 771 O O . ARG A 1 99 ? -5.120 0.683 -8.060 1.00 87.88 99 ARG A O 1
#

Foldseek 3Di:
DDDDDDPDDDDDDPDPCCQALVVQDKHFDDDDNDVDPPDDDDLVNLLQAQQVPRDGWGWGIKDWDFDPPDPVGGTDMKTKTFDPDPVCVVVVRTIGIDD

Secondary structure (DSSP, 8-state):
---PPP-------SSGGGGSGGG---EESSS---SSSSSPPPTTSSTTB-TTT-PBPEEEEEEE---TTSTT----EEEEEE---HHHHHTT-SEEEE-

Sequence (99 aa):
GGGGILLGFSEEPEAPRFLLRHFFPSKIGGQPAWLDPIRLPTNEDNQTKCCGCGGPLSFLLQLYCPINLKDECFHRTLYVFTCTKEECLRKNLGVTVLR